Protein AF-A0A1X0RGX4-F1 (afdb_monomer)

Secondary structure (DSSP, 8-state):
------TTTTTS-TTT-SS-EEE--EEE-S-GGGTTT--EEE-TTEEEE--GGGS-TTS-TT-PPEEEHHHHHHHHHHHHHHHHHHHS---GGGPPP--------PPPP----------------

Structure (mmCIF, N/CA/C/O backbone):
data_AF-A0A1X0RGX4-F1
#
_entry.id   AF-A0A1X0RGX4-F1
#
loop_
_atom_site.group_PDB
_atom_site.id
_atom_site.type_symbol
_atom_site.label_atom_id
_atom_site.label_alt_id
_atom_site.label_comp_id
_atom_site.label_asym_id
_atom_site.label_entity_id
_atom_site.label_seq_id
_atom_site.pdbx_PDB_ins_code
_atom_site.Cartn_x
_atom_site.Cartn_y
_atom_site.Cartn_z
_atom_site.occupancy
_atom_site.B_iso_or_equiv
_atom_site.auth_seq_id
_atom_site.auth_comp_id
_atom_site.auth_asym_id
_atom_site.auth_atom_id
_atom_site.pdbx_PDB_model_num
ATOM 1 N N . VAL A 1 1 ? -23.656 -3.857 6.627 1.00 84.44 1 VAL A N 1
ATOM 2 C CA . VAL A 1 1 ? -22.494 -3.616 5.730 1.00 84.44 1 VAL A CA 1
ATOM 3 C C . VAL A 1 1 ? -21.942 -2.226 6.034 1.00 84.44 1 VAL A C 1
ATOM 5 O O . VAL A 1 1 ? -22.754 -1.331 6.216 1.00 84.44 1 VAL A O 1
ATOM 8 N N . TYR A 1 2 ? -20.619 -2.044 6.162 1.00 86.38 2 TYR A N 1
ATOM 9 C CA . TYR A 1 2 ? -20.002 -0.722 6.390 1.00 86.38 2 TYR A CA 1
ATOM 10 C C . TYR A 1 2 ? -19.434 -0.177 5.079 1.00 86.38 2 TYR A C 1
ATOM 12 O O . TYR A 1 2 ? -18.709 -0.893 4.391 1.00 86.38 2 TYR A O 1
ATOM 20 N N . LEU A 1 3 ? -19.714 1.088 4.767 1.00 89.12 3 LEU A N 1
ATOM 21 C CA . LEU A 1 3 ? -19.033 1.816 3.697 1.00 89.12 3 LEU A CA 1
ATOM 22 C C . LEU A 1 3 ? -17.774 2.466 4.278 1.00 89.12 3 LEU A C 1
ATOM 24 O O . LEU A 1 3 ? -17.863 3.249 5.222 1.00 89.12 3 LEU A O 1
ATOM 28 N N . ILE A 1 4 ? -16.604 2.116 3.743 1.00 88.88 4 ILE A N 1
ATOM 29 C CA . ILE A 1 4 ? -15.315 2.638 4.209 1.00 88.88 4 ILE A CA 1
ATOM 30 C C . ILE A 1 4 ? -14.607 3.348 3.062 1.00 88.88 4 ILE A C 1
ATOM 32 O O . ILE A 1 4 ? -14.432 2.780 1.988 1.00 88.88 4 ILE A O 1
ATOM 36 N N . ASP A 1 5 ? -14.156 4.573 3.318 1.00 86.12 5 ASP A N 1
ATOM 37 C CA . ASP A 1 5 ? -13.293 5.321 2.404 1.00 86.12 5 ASP A CA 1
ATOM 38 C C . ASP A 1 5 ? -11.891 4.687 2.340 1.00 86.12 5 ASP A C 1
ATOM 40 O O . ASP A 1 5 ? -11.276 4.389 3.364 1.00 86.12 5 ASP A O 1
ATOM 44 N N . GLU A 1 6 ? -11.358 4.514 1.130 1.00 88.12 6 GLU A N 1
ATOM 45 C CA . GLU A 1 6 ? -10.003 3.996 0.882 1.00 88.12 6 GLU A CA 1
ATOM 46 C C . GLU A 1 6 ? -8.890 4.977 1.301 1.00 88.12 6 GLU A C 1
ATOM 48 O O . GLU A 1 6 ? -7.700 4.676 1.188 1.00 88.12 6 GLU A O 1
ATOM 53 N N . TYR A 1 7 ? -9.229 6.172 1.784 1.00 93.94 7 TYR A N 1
ATOM 54 C CA . TYR A 1 7 ? -8.260 7.224 2.059 1.00 93.94 7 TYR A CA 1
ATOM 55 C C . TYR A 1 7 ? -7.016 6.746 2.833 1.00 93.94 7 TYR A C 1
ATOM 57 O O . TYR A 1 7 ? -7.067 6.346 3.995 1.00 93.94 7 TYR A O 1
ATOM 65 N N . LYS A 1 8 ? -5.863 6.812 2.149 1.00 93.69 8 LYS A N 1
ATOM 66 C CA . LYS A 1 8 ? -4.531 6.386 2.622 1.00 93.69 8 LYS A CA 1
ATOM 67 C C . LYS A 1 8 ? -4.396 4.904 3.010 1.00 93.69 8 LYS A C 1
ATOM 69 O O . LYS A 1 8 ? -3.309 4.511 3.437 1.00 93.69 8 LYS A O 1
ATOM 74 N N . ALA A 1 9 ? -5.400 4.056 2.791 1.00 94.88 9 ALA A N 1
ATOM 75 C CA . ALA A 1 9 ? -5.358 2.640 3.163 1.00 94.88 9 ALA A CA 1
ATOM 76 C C . ALA A 1 9 ? -4.195 1.882 2.498 1.00 94.88 9 ALA A C 1
ATOM 78 O O . ALA A 1 9 ? -3.551 1.060 3.137 1.00 94.88 9 ALA A O 1
ATOM 79 N N . SER A 1 10 ? -3.832 2.200 1.256 1.00 95.56 10 SER A N 1
ATOM 80 C CA . SER A 1 10 ? -2.675 1.596 0.571 1.00 95.56 10 SER A CA 1
ATOM 81 C C . SER A 1 10 ? -1.333 2.292 0.851 1.00 95.56 10 SER A C 1
ATOM 83 O O . SER A 1 10 ? -0.277 1.797 0.457 1.00 95.56 10 SER A O 1
ATOM 85 N N . ARG A 1 11 ? -1.352 3.450 1.520 1.00 95.88 11 ARG A N 1
ATOM 86 C CA . ARG A 1 11 ? -0.169 4.273 1.820 1.00 95.88 11 ARG A CA 1
ATOM 87 C C . ARG A 1 11 ? 0.319 4.119 3.260 1.00 95.88 11 ARG A C 1
ATOM 89 O O . ARG A 1 11 ? 1.504 4.315 3.535 1.00 95.88 11 ARG A O 1
ATOM 96 N N . CYS A 1 12 ? -0.576 3.776 4.181 1.00 96.25 12 CYS A N 1
ATOM 97 C CA . CYS A 1 12 ? -0.222 3.537 5.571 1.00 96.25 12 CYS A CA 1
ATOM 98 C C . CYS A 1 12 ? 0.397 2.149 5.759 1.00 96.25 12 CYS A C 1
ATOM 100 O O . CYS A 1 12 ? -0.169 1.141 5.347 1.00 96.25 12 CYS A O 1
ATOM 102 N N . CYS A 1 13 ? 1.544 2.080 6.428 1.00 95.69 13 CYS A N 1
ATOM 103 C CA . CYS A 1 13 ? 2.163 0.809 6.784 1.00 95.69 13 CYS A CA 1
ATOM 104 C C . CYS A 1 13 ? 1.385 0.149 7.937 1.00 95.69 13 CYS A C 1
ATOM 106 O O . CYS A 1 13 ? 1.248 0.782 8.988 1.00 95.69 13 CYS A O 1
ATOM 108 N N . PRO A 1 14 ? 0.939 -1.115 7.805 1.00 94.62 14 PRO A N 1
ATOM 109 C CA . PRO A 1 14 ? 0.244 -1.817 8.885 1.00 94.62 14 PRO A CA 1
ATOM 110 C C . PRO A 1 14 ? 1.079 -1.971 10.168 1.00 94.62 14 PRO A C 1
ATOM 112 O O . PRO A 1 14 ? 0.521 -1.976 11.261 1.00 94.62 14 PRO A O 1
ATOM 115 N N . THR A 1 15 ? 2.412 -2.048 10.051 1.00 93.12 15 THR A N 1
ATOM 116 C CA . THR A 1 15 ? 3.330 -2.201 11.194 1.00 93.12 15 THR A CA 1
ATOM 117 C C . THR A 1 15 ? 3.509 -0.895 11.968 1.00 93.12 15 THR A C 1
ATOM 119 O O . THR A 1 15 ? 3.095 -0.807 13.118 1.00 93.12 15 THR A O 1
ATOM 122 N N . CYS A 1 16 ? 4.092 0.145 11.356 1.00 93.50 16 CYS A N 1
ATOM 123 C CA . CYS A 1 16 ? 4.364 1.408 12.061 1.00 93.50 16 CYS A CA 1
ATOM 124 C C . CYS A 1 16 ? 3.192 2.393 12.060 1.00 93.50 16 CYS A C 1
ATOM 126 O O . CYS A 1 16 ? 3.327 3.477 12.614 1.00 93.50 16 CYS A O 1
ATOM 128 N N . ARG A 1 17 ? 2.073 2.066 11.398 1.00 93.25 17 ARG A N 1
ATOM 129 C CA . ARG A 1 17 ? 0.835 2.868 11.371 1.00 93.25 17 ARG A CA 1
ATOM 130 C C . ARG A 1 17 ? 1.002 4.300 10.838 1.00 93.25 17 ARG A C 1
ATOM 132 O O . ARG A 1 17 ? 0.162 5.155 11.097 1.00 93.25 17 ARG A O 1
ATOM 139 N N . ASN A 1 18 ? 2.047 4.539 10.048 1.00 93.94 18 ASN A N 1
ATOM 140 C CA . ASN A 1 18 ? 2.377 5.829 9.436 1.00 93.94 18 ASN A CA 1
ATOM 141 C C . ASN A 1 18 ? 2.184 5.776 7.915 1.00 93.94 18 ASN A C 1
ATOM 143 O O . ASN A 1 18 ? 2.252 4.697 7.329 1.00 93.94 18 ASN A O 1
ATOM 147 N N . ASP A 1 19 ? 1.980 6.927 7.264 1.00 95.50 19 ASP A N 1
ATOM 148 C CA . ASP A 1 19 ? 1.942 7.078 5.793 1.00 95.50 19 ASP A CA 1
ATOM 149 C C . ASP A 1 19 ? 3.358 6.971 5.191 1.00 95.50 19 ASP A C 1
ATOM 151 O O . ASP A 1 19 ? 3.949 7.946 4.719 1.00 95.50 19 ASP A O 1
ATOM 155 N N . SER A 1 20 ? 3.927 5.770 5.277 1.00 95.81 20 SER A N 1
ATOM 156 C CA . SER A 1 20 ? 5.324 5.466 4.955 1.00 95.81 20 SER A CA 1
ATOM 157 C C . SER A 1 20 ? 5.496 4.477 3.801 1.00 95.81 20 SER A C 1
ATOM 159 O O . SER A 1 20 ? 6.631 4.188 3.422 1.00 95.81 20 SER A O 1
ATOM 161 N N . LEU A 1 21 ? 4.414 3.940 3.224 1.00 96.50 21 LEU A N 1
ATOM 162 C CA . LEU A 1 21 ? 4.519 3.048 2.069 1.00 96.50 21 LEU A CA 1
ATOM 163 C C . LEU A 1 21 ? 4.713 3.851 0.781 1.00 96.50 21 LEU A C 1
ATOM 165 O O . LEU A 1 21 ? 3.992 4.818 0.508 1.00 96.50 21 LEU A O 1
ATOM 169 N N . ARG A 1 22 ? 5.697 3.445 -0.025 1.00 95.75 22 ARG A N 1
ATOM 170 C CA . ARG A 1 22 ? 6.060 4.091 -1.293 1.00 95.75 22 ARG A CA 1
ATOM 171 C C . ARG A 1 22 ? 6.331 3.050 -2.377 1.00 95.75 22 ARG A C 1
ATOM 173 O O . ARG A 1 22 ? 6.870 1.978 -2.100 1.00 95.75 22 ARG A O 1
ATOM 180 N N . THR A 1 23 ? 5.982 3.377 -3.618 1.00 96.25 23 THR A N 1
ATOM 181 C CA . THR A 1 23 ? 6.442 2.628 -4.795 1.00 96.25 23 THR A CA 1
ATOM 182 C C . THR A 1 23 ? 7.945 2.817 -4.959 1.00 96.25 23 THR A C 1
ATOM 184 O O . THR A 1 23 ? 8.472 3.888 -4.666 1.00 96.25 23 THR A O 1
ATOM 187 N N . PHE A 1 24 ? 8.641 1.785 -5.420 1.00 94.00 24 PHE A N 1
ATOM 188 C CA . PHE A 1 24 ? 10.099 1.847 -5.583 1.00 94.00 24 PHE A CA 1
ATOM 189 C C . PHE A 1 24 ? 10.613 1.007 -6.746 1.00 94.00 24 PHE A C 1
ATOM 191 O O . PHE A 1 24 ? 11.587 1.381 -7.387 1.00 94.00 24 PHE A O 1
ATOM 198 N N . ARG A 1 25 ? 9.968 -0.130 -7.021 1.00 93.69 25 ARG A N 1
ATOM 199 C CA . ARG A 1 25 ? 10.417 -1.063 -8.046 1.00 93.69 25 ARG A CA 1
ATOM 200 C C . ARG A 1 25 ? 9.933 -0.607 -9.418 1.00 93.69 25 ARG A C 1
ATOM 202 O O . ARG A 1 25 ? 8.738 -0.382 -9.609 1.00 93.69 25 ARG A O 1
ATOM 209 N N . ARG A 1 26 ? 10.853 -0.526 -10.377 1.00 96.44 26 ARG A N 1
ATOM 210 C CA . ARG A 1 26 ? 10.538 -0.461 -11.808 1.00 96.44 26 ARG A CA 1
ATOM 211 C C . ARG A 1 26 ? 10.795 -1.829 -12.426 1.00 96.44 26 ARG A C 1
ATOM 213 O O . ARG A 1 26 ? 11.689 -2.548 -11.990 1.00 96.44 26 ARG A O 1
ATOM 220 N N . VAL A 1 27 ? 9.970 -2.201 -13.390 1.00 95.44 27 VAL A N 1
ATOM 221 C CA . VAL A 1 27 ? 10.063 -3.462 -14.134 1.00 95.44 27 VAL A CA 1
ATOM 222 C C . VAL A 1 27 ? 10.010 -3.157 -15.630 1.00 95.44 27 VAL A C 1
ATOM 224 O O . VAL A 1 27 ? 9.497 -2.091 -15.989 1.00 95.44 27 VAL A O 1
ATOM 227 N N . PRO A 1 28 ? 10.517 -4.041 -16.510 1.00 97.75 28 PRO A N 1
ATOM 228 C CA . PRO A 1 28 ? 10.290 -3.912 -17.945 1.00 97.75 28 PRO A CA 1
ATOM 229 C C . PRO A 1 28 ? 8.804 -3.710 -18.224 1.00 97.75 28 PRO A C 1
ATOM 231 O O . PRO A 1 28 ? 7.964 -4.339 -17.574 1.00 97.75 28 PRO A O 1
ATOM 234 N N . ASN A 1 29 ? 8.471 -2.808 -19.147 1.00 97.06 29 ASN A N 1
ATOM 235 C CA . ASN A 1 29 ? 7.077 -2.511 -19.438 1.00 97.06 29 ASN A CA 1
ATOM 236 C C . ASN A 1 29 ? 6.359 -3.813 -19.844 1.00 97.06 29 ASN A C 1
ATOM 238 O O . ASN A 1 29 ? 6.797 -4.478 -20.791 1.00 97.06 29 ASN A O 1
ATOM 242 N N . PRO A 1 30 ? 5.285 -4.215 -19.137 1.00 95.19 30 PRO A N 1
ATOM 243 C CA . PRO A 1 30 ? 4.570 -5.450 -19.437 1.00 95.19 30 PRO A CA 1
ATOM 244 C C . PRO A 1 30 ? 4.013 -5.491 -20.859 1.00 95.19 30 PRO A C 1
ATOM 246 O O . PRO A 1 30 ? 3.768 -6.575 -21.368 1.00 95.19 30 PRO A O 1
ATOM 249 N N . ARG A 1 31 ? 3.827 -4.327 -21.495 1.00 96.00 31 ARG A N 1
ATOM 250 C CA . ARG A 1 31 ? 3.301 -4.171 -22.852 1.00 96.00 31 ARG A CA 1
ATOM 251 C C . ARG A 1 31 ? 4.463 -4.132 -23.854 1.00 96.00 31 ARG A C 1
ATOM 253 O O . ARG A 1 31 ? 5.098 -3.081 -23.963 1.00 96.00 31 ARG A O 1
ATOM 260 N N . PRO A 1 32 ? 4.766 -5.227 -24.585 1.00 96.62 32 PRO A N 1
ATOM 261 C CA . PRO A 1 32 ? 5.965 -5.309 -25.424 1.00 96.62 32 PRO A CA 1
ATOM 262 C C . PRO A 1 32 ? 6.020 -4.216 -26.494 1.00 96.62 32 PRO A C 1
ATOM 264 O O . PRO A 1 32 ? 7.036 -3.546 -26.626 1.00 96.62 32 PRO A O 1
ATOM 267 N N . TYR A 1 33 ? 4.888 -3.951 -27.149 1.00 96.88 33 TYR A N 1
ATOM 268 C CA . TYR A 1 33 ? 4.732 -2.907 -28.169 1.00 96.88 33 TYR A CA 1
ATOM 269 C C . TYR A 1 33 ? 4.942 -1.474 -27.649 1.00 96.88 33 TYR A C 1
ATOM 271 O O . TYR A 1 33 ? 5.100 -0.548 -28.431 1.00 96.88 33 TYR A O 1
ATOM 279 N N . GLN A 1 34 ? 4.933 -1.263 -26.328 1.00 96.44 34 GLN A N 1
ATOM 280 C CA . GLN A 1 34 ? 5.213 0.041 -25.725 1.00 96.44 34 GLN A CA 1
ATOM 281 C C . GLN A 1 34 ? 6.654 0.168 -25.232 1.00 96.44 34 GLN A C 1
ATOM 283 O O . GLN A 1 34 ? 7.024 1.248 -24.783 1.00 96.44 34 GLN A O 1
ATOM 288 N N . ARG A 1 35 ? 7.462 -0.902 -25.260 1.00 97.00 35 ARG A N 1
ATOM 289 C CA . ARG A 1 35 ? 8.812 -0.899 -24.672 1.00 97.00 35 ARG A CA 1
ATOM 290 C C . ARG A 1 35 ? 9.775 0.036 -25.386 1.00 97.00 35 ARG A C 1
ATOM 292 O O . ARG A 1 35 ? 10.626 0.605 -24.718 1.00 97.00 35 ARG A O 1
ATOM 299 N N . GLU A 1 36 ? 9.616 0.217 -26.692 1.00 96.56 36 GLU A N 1
ATOM 300 C CA . GLU A 1 36 ? 10.453 1.133 -27.470 1.00 96.56 36 GLU A CA 1
ATOM 301 C C . GLU A 1 36 ? 10.348 2.570 -26.936 1.00 96.56 36 GLU A C 1
ATOM 303 O O . GLU A 1 36 ? 11.352 3.202 -26.623 1.00 96.56 36 GLU A O 1
ATOM 308 N N . ARG A 1 37 ? 9.119 3.056 -26.724 1.00 97.69 37 ARG A N 1
ATOM 309 C CA . ARG A 1 37 ? 8.863 4.413 -26.216 1.00 97.69 37 ARG A CA 1
ATOM 310 C C . ARG A 1 37 ? 8.894 4.513 -24.687 1.00 97.69 37 ARG A C 1
ATOM 312 O O . ARG A 1 37 ? 9.257 5.546 -24.132 1.00 97.69 37 ARG A O 1
ATOM 319 N N . TYR A 1 38 ? 8.487 3.452 -23.997 1.00 96.81 38 TYR A N 1
ATOM 320 C CA . TYR A 1 38 ? 8.364 3.373 -22.543 1.00 96.81 38 TYR A CA 1
ATOM 321 C C . TYR A 1 38 ? 8.948 2.043 -22.047 1.00 96.81 38 TYR A C 1
ATOM 323 O O . TYR A 1 38 ? 8.196 1.097 -21.796 1.00 96.81 38 TYR A O 1
ATOM 331 N N . PRO A 1 39 ? 10.277 1.945 -21.870 1.00 97.00 39 PRO A N 1
ATOM 332 C CA . PRO A 1 39 ? 10.949 0.669 -21.612 1.00 97.00 39 PRO A CA 1
ATOM 333 C C . PRO A 1 39 ? 10.627 0.070 -20.244 1.00 97.00 39 PRO A C 1
ATOM 335 O O . PRO A 1 39 ? 10.630 -1.151 -20.079 1.00 97.00 39 PRO A O 1
ATOM 338 N N . THR A 1 40 ? 10.313 0.903 -19.247 1.00 97.69 40 THR A N 1
ATOM 339 C CA . THR A 1 40 ? 10.046 0.450 -17.876 1.00 97.69 40 THR A CA 1
ATOM 340 C C . THR A 1 40 ? 8.806 1.099 -17.273 1.00 97.69 40 THR A C 1
ATOM 342 O O . THR A 1 40 ? 8.557 2.293 -17.439 1.00 97.69 40 THR A O 1
ATOM 345 N N . ALA A 1 41 ? 8.062 0.311 -16.496 1.00 96.25 41 ALA A N 1
ATOM 346 C CA . ALA A 1 41 ? 6.876 0.727 -15.758 1.00 96.25 41 ALA A CA 1
ATOM 347 C C . ALA A 1 41 ? 7.105 0.621 -14.243 1.00 96.25 41 ALA A C 1
ATOM 349 O O . ALA A 1 41 ? 7.889 -0.204 -13.766 1.00 96.25 41 ALA A O 1
ATOM 350 N N . VAL A 1 42 ? 6.416 1.459 -13.467 1.00 96.38 42 VAL A N 1
ATOM 351 C CA . VAL A 1 42 ? 6.433 1.373 -12.001 1.00 96.38 42 VAL A CA 1
ATOM 352 C C . VAL A 1 42 ? 5.587 0.178 -11.559 1.00 96.38 42 VAL A C 1
ATOM 354 O O . VAL A 1 42 ? 4.424 0.046 -11.933 1.00 96.38 42 VAL A O 1
ATOM 357 N N . CYS A 1 43 ? 6.150 -0.692 -10.723 1.00 95.25 43 CYS A N 1
ATOM 358 C CA . CYS A 1 43 ? 5.405 -1.775 -10.096 1.00 95.25 43 CYS A CA 1
ATOM 359 C C . CYS A 1 43 ? 4.570 -1.210 -8.938 1.00 95.25 43 CYS A C 1
ATOM 361 O O . CYS A 1 43 ? 5.075 -0.959 -7.844 1.00 95.25 43 CYS A O 1
ATOM 363 N N . HIS A 1 44 ? 3.278 -0.994 -9.179 1.00 95.19 44 HIS A N 1
ATOM 364 C CA . HIS A 1 44 ? 2.367 -0.420 -8.185 1.00 95.19 44 HIS A CA 1
ATOM 365 C C . HIS A 1 44 ? 1.926 -1.407 -7.094 1.00 95.19 44 HIS A C 1
ATOM 367 O O . HIS A 1 44 ? 1.535 -0.978 -6.009 1.00 95.19 44 HIS A O 1
ATOM 373 N N . GLY A 1 45 ? 1.993 -2.714 -7.366 1.00 96.00 45 GLY A N 1
ATOM 374 C CA . GLY A 1 45 ? 1.561 -3.763 -6.437 1.00 96.00 45 GLY A CA 1
ATOM 375 C C . GLY A 1 45 ? 2.526 -4.022 -5.278 1.00 96.00 45 GLY A C 1
ATOM 376 O O . GLY A 1 45 ? 2.119 -4.627 -4.290 1.00 96.00 45 GLY A O 1
ATOM 377 N N . LEU A 1 46 ? 3.776 -3.555 -5.368 1.00 95.69 46 LEU A N 1
ATOM 378 C CA . LEU A 1 46 ? 4.812 -3.777 -4.362 1.00 95.69 46 LEU A CA 1
ATOM 379 C C . LEU A 1 46 ? 5.306 -2.446 -3.788 1.00 95.69 46 LEU A C 1
ATOM 381 O O . LEU A 1 46 ? 5.791 -1.574 -4.511 1.00 95.69 46 LEU A O 1
ATOM 385 N N . LEU A 1 47 ? 5.206 -2.303 -2.470 1.00 96.12 47 LEU A N 1
ATOM 386 C CA . LEU A 1 47 ? 5.545 -1.084 -1.743 1.00 96.12 47 LEU A CA 1
ATOM 387 C C . LEU A 1 47 ? 6.665 -1.351 -0.742 1.00 96.12 47 LEU A C 1
ATOM 389 O O . LEU A 1 47 ? 6.705 -2.412 -0.124 1.00 96.12 47 LEU A O 1
ATOM 393 N N . LYS A 1 48 ? 7.544 -0.368 -0.544 1.00 94.88 48 LYS A N 1
ATOM 394 C CA . LYS A 1 48 ? 8.520 -0.360 0.552 1.00 94.88 48 LYS A CA 1
ATOM 395 C C . LYS A 1 48 ? 8.055 0.574 1.659 1.00 94.88 48 LYS A C 1
ATOM 397 O O . LYS A 1 48 ? 7.520 1.645 1.374 1.00 94.88 48 LYS A O 1
ATOM 402 N N . CYS A 1 49 ? 8.281 0.190 2.909 1.00 94.62 49 CYS A N 1
ATOM 403 C CA . CYS A 1 49 ? 8.124 1.081 4.052 1.00 94.62 49 CYS A CA 1
ATOM 404 C C . CYS A 1 49 ? 9.396 1.919 4.237 1.00 94.62 49 CYS A C 1
ATOM 406 O O . CYS A 1 49 ? 10.481 1.361 4.393 1.00 94.62 49 CYS A O 1
ATOM 408 N N . SER A 1 50 ? 9.269 3.248 4.244 1.00 92.19 50 SER A N 1
ATOM 409 C CA . S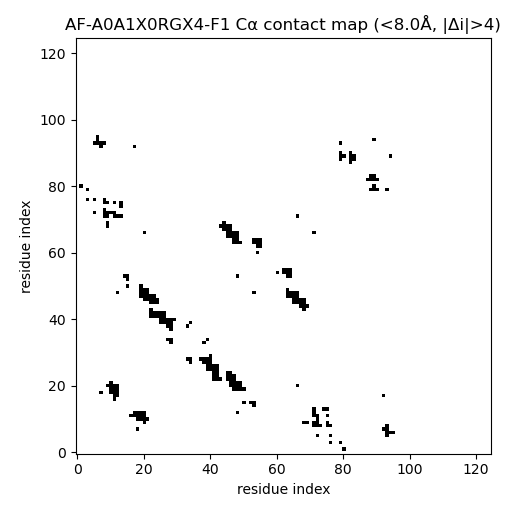ER A 1 50 ? 10.389 4.168 4.492 1.00 92.19 50 SER A CA 1
ATOM 410 C C . SER A 1 50 ? 10.747 4.325 5.973 1.00 92.19 50 SER A C 1
ATOM 412 O O . SER A 1 50 ? 11.782 4.903 6.289 1.00 92.19 50 SER A O 1
ATOM 414 N N . ASN A 1 51 ? 9.904 3.835 6.886 1.00 91.38 51 ASN A N 1
ATOM 415 C CA . ASN A 1 51 ? 10.127 3.977 8.320 1.00 91.38 51 ASN A CA 1
ATOM 416 C C . ASN A 1 51 ? 11.215 2.996 8.798 1.00 91.38 51 ASN A C 1
ATOM 418 O O . ASN A 1 51 ? 11.082 1.784 8.611 1.00 91.38 51 ASN A O 1
ATOM 422 N N . LEU A 1 52 ? 12.262 3.526 9.438 1.00 87.12 52 LEU A N 1
ATOM 423 C CA . LEU A 1 52 ? 13.402 2.759 9.946 1.00 87.12 52 LEU A CA 1
ATOM 424 C C . LEU A 1 52 ? 12.993 1.702 10.980 1.00 87.12 52 LEU A C 1
ATOM 426 O O . LEU A 1 52 ? 13.500 0.587 10.921 1.00 87.12 52 LEU A O 1
ATOM 430 N N . TYR A 1 53 ? 12.000 1.984 11.829 1.00 85.56 53 TYR A N 1
ATOM 431 C CA . TYR A 1 53 ? 11.478 1.026 12.811 1.00 85.56 53 TYR A CA 1
ATOM 432 C C . TYR A 1 53 ? 10.791 -0.191 12.173 1.00 85.56 53 TYR A C 1
ATOM 434 O O . TYR A 1 53 ? 10.535 -1.184 12.843 1.00 85.56 53 TYR A O 1
ATOM 442 N N . CYS A 1 54 ? 10.451 -0.134 10.880 1.00 88.56 54 CYS A N 1
ATOM 443 C CA . CYS A 1 54 ? 9.901 -1.287 10.162 1.00 88.56 54 CYS A CA 1
ATOM 444 C C . CYS A 1 54 ? 10.969 -2.192 9.550 1.00 88.56 54 CYS A C 1
ATOM 446 O O . CYS A 1 54 ? 10.598 -3.253 9.033 1.00 88.56 54 CYS A O 1
ATOM 448 N N . ARG A 1 55 ? 12.245 -1.783 9.542 1.00 85.50 55 ARG A N 1
ATOM 449 C CA . ARG A 1 55 ? 13.320 -2.598 8.973 1.00 85.50 55 ARG A CA 1
ATOM 450 C C . ARG A 1 55 ? 13.377 -3.942 9.708 1.00 85.50 55 ARG A C 1
ATOM 452 O O . ARG A 1 55 ? 13.294 -3.961 10.934 1.00 85.50 55 ARG A O 1
ATOM 459 N N . PRO A 1 56 ? 13.433 -5.079 8.996 1.00 79.56 56 PRO A N 1
ATOM 460 C CA . PRO A 1 56 ? 13.550 -6.366 9.664 1.00 79.56 56 PRO A CA 1
ATOM 461 C C . PRO A 1 56 ? 14.904 -6.453 10.382 1.00 79.56 56 PRO A C 1
ATOM 463 O O . PRO A 1 56 ? 15.930 -6.179 9.772 1.00 79.56 56 PRO A O 1
ATOM 466 N N . ALA A 1 57 ? 14.899 -6.856 11.655 1.00 68.94 57 ALA A N 1
ATOM 467 C CA . ALA A 1 57 ? 16.094 -6.873 12.505 1.00 68.94 57 ALA A CA 1
ATOM 468 C C . ALA A 1 57 ? 17.231 -7.767 11.972 1.00 68.94 57 ALA A C 1
ATOM 470 O O . ALA A 1 57 ? 18.396 -7.454 12.168 1.00 68.94 57 ALA A O 1
ATOM 471 N N . MET A 1 58 ? 16.893 -8.851 11.262 1.00 65.81 58 MET A N 1
ATOM 472 C CA . MET A 1 58 ? 17.865 -9.79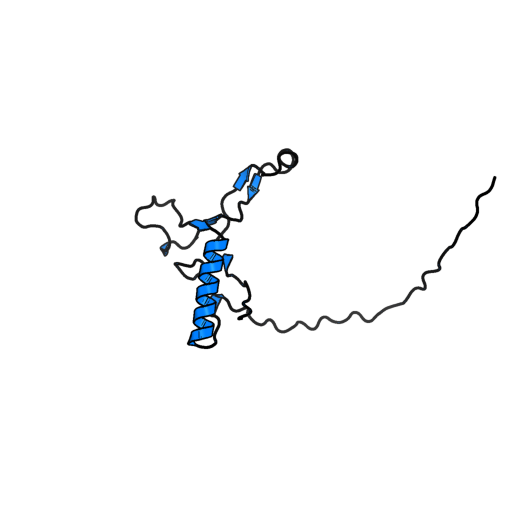1 10.676 1.00 65.81 58 MET A CA 1
ATOM 473 C C . MET A 1 58 ? 18.155 -9.537 9.192 1.00 65.81 58 MET A C 1
ATOM 475 O O . MET A 1 58 ? 18.706 -10.390 8.500 1.00 65.81 58 MET A O 1
ATOM 479 N N . ALA A 1 59 ? 17.717 -8.404 8.653 1.00 61.88 59 ALA A N 1
ATOM 480 C CA . ALA A 1 59 ? 17.913 -8.086 7.252 1.00 61.88 59 ALA A CA 1
ATOM 481 C C . ALA A 1 59 ? 19.076 -7.096 7.114 1.00 61.88 59 ALA A C 1
ATOM 483 O O . ALA A 1 59 ? 19.245 -6.221 7.961 1.00 61.88 59 ALA A O 1
ATOM 484 N N . ALA A 1 60 ? 19.876 -7.242 6.053 1.00 62.31 60 ALA A N 1
ATOM 485 C CA . ALA A 1 60 ? 20.945 -6.296 5.743 1.00 62.31 60 ALA A CA 1
ATOM 486 C C . ALA A 1 60 ? 20.416 -4.837 5.775 1.00 62.31 60 ALA A C 1
ATOM 488 O O . ALA A 1 60 ? 19.227 -4.621 5.520 1.00 62.31 60 ALA A O 1
ATOM 489 N N . PRO A 1 61 ? 21.242 -3.827 6.113 1.00 59.78 61 PRO A N 1
ATOM 490 C CA . PRO A 1 61 ? 20.785 -2.449 6.355 1.00 59.78 61 PRO A CA 1
ATOM 491 C C . PRO A 1 61 ? 20.013 -1.799 5.191 1.00 59.78 61 PRO A C 1
ATOM 493 O O . PRO A 1 61 ? 19.278 -0.828 5.394 1.00 59.78 61 PRO A O 1
ATOM 496 N N . ASP A 1 62 ? 20.169 -2.336 3.982 1.00 64.94 62 ASP A N 1
ATOM 497 C CA . ASP A 1 62 ? 19.502 -1.955 2.736 1.00 64.94 62 ASP A CA 1
ATOM 498 C C . ASP A 1 62 ? 18.112 -2.599 2.550 1.00 64.94 62 ASP A C 1
ATOM 500 O O . ASP A 1 62 ? 17.341 -2.211 1.665 1.00 64.94 62 ASP A O 1
ATOM 504 N N . ARG A 1 63 ? 17.742 -3.567 3.394 1.00 76.38 63 ARG A N 1
ATOM 505 C CA . ARG A 1 63 ? 16.489 -4.313 3.283 1.00 76.38 63 ARG A CA 1
ATOM 506 C C . ARG A 1 63 ? 15.352 -3.587 3.993 1.00 76.38 63 ARG A C 1
ATOM 508 O O . ARG A 1 63 ? 15.149 -3.650 5.205 1.00 76.38 63 ARG A O 1
ATOM 515 N N . TYR A 1 64 ? 14.542 -2.911 3.192 1.00 83.75 64 TYR A N 1
ATOM 516 C CA . TYR A 1 64 ? 13.272 -2.336 3.626 1.00 83.75 64 TYR A CA 1
ATOM 517 C C . TYR A 1 64 ? 12.215 -3.422 3.848 1.00 83.75 64 TYR A C 1
ATOM 519 O O . TYR A 1 64 ? 12.201 -4.451 3.171 1.00 83.75 64 TYR A O 1
ATOM 527 N N . ARG A 1 65 ? 11.245 -3.156 4.730 1.00 90.69 65 ARG A N 1
ATOM 528 C CA . ARG A 1 65 ? 10.037 -3.984 4.796 1.00 90.69 65 ARG A CA 1
ATOM 529 C C . ARG A 1 65 ? 9.170 -3.749 3.571 1.00 90.69 65 ARG A C 1
ATOM 531 O O . ARG A 1 65 ? 8.790 -2.611 3.284 1.00 90.69 65 ARG A O 1
ATOM 538 N N . LEU A 1 66 ? 8.848 -4.839 2.887 1.00 93.31 66 LEU A N 1
ATOM 539 C CA . LEU A 1 66 ? 8.013 -4.836 1.699 1.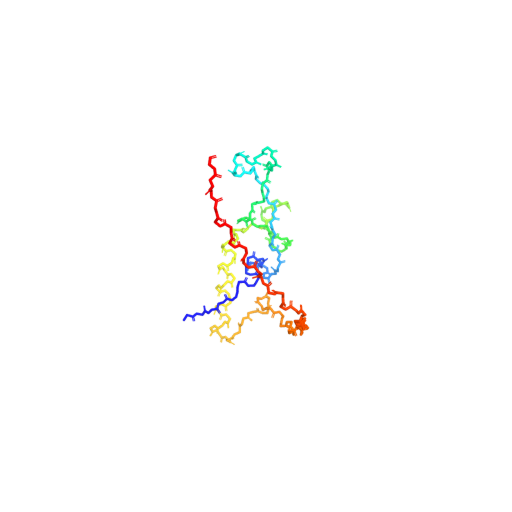00 93.31 66 LEU A CA 1
ATOM 540 C C . LEU A 1 66 ? 6.574 -5.209 2.042 1.00 93.31 66 LEU A C 1
ATOM 542 O O . LEU A 1 66 ? 6.320 -6.012 2.938 1.00 93.31 66 LEU A O 1
ATOM 546 N N . TRP A 1 67 ? 5.645 -4.631 1.293 1.00 95.50 67 TRP A N 1
ATOM 547 C CA . TRP A 1 67 ? 4.222 -4.912 1.380 1.00 95.50 67 TRP A CA 1
ATOM 548 C C . TRP A 1 67 ? 3.639 -5.080 -0.015 1.00 95.50 67 TRP A C 1
ATOM 550 O O . TRP A 1 67 ? 3.874 -4.253 -0.898 1.00 95.50 67 TRP A O 1
ATOM 560 N N . ASN A 1 68 ? 2.818 -6.113 -0.198 1.00 96.50 68 ASN A N 1
ATOM 561 C CA . ASN A 1 68 ? 1.847 -6.097 -1.281 1.00 96.50 68 ASN A CA 1
ATOM 562 C C . ASN A 1 68 ? 0.823 -4.983 -0.993 1.00 96.50 68 ASN A C 1
ATOM 564 O O . ASN A 1 68 ? 0.309 -4.883 0.124 1.00 96.50 68 ASN A O 1
ATOM 568 N N . ARG A 1 69 ? 0.543 -4.138 -1.989 1.00 97.19 69 ARG A N 1
ATOM 569 C CA . ARG A 1 69 ? -0.349 -2.977 -1.862 1.00 97.19 69 ARG A CA 1
ATOM 570 C C . ARG A 1 69 ? -1.741 -3.367 -1.360 1.00 97.19 69 ARG A C 1
ATOM 572 O O . ARG A 1 69 ? -2.263 -2.703 -0.468 1.00 97.19 69 ARG A O 1
ATOM 579 N N . ASN A 1 70 ? -2.308 -4.442 -1.902 1.00 96.56 70 ASN A N 1
ATOM 580 C CA . ASN A 1 70 ? -3.655 -4.892 -1.561 1.00 96.56 70 ASN A CA 1
ATOM 581 C C . ASN A 1 70 ? -3.679 -5.485 -0.154 1.00 96.56 70 ASN A C 1
ATOM 583 O O . ASN A 1 70 ? -4.557 -5.150 0.630 1.00 96.56 70 ASN A O 1
ATOM 587 N N . VAL A 1 71 ? -2.668 -6.278 0.214 1.00 97.06 71 VAL A N 1
ATOM 588 C CA . VAL A 1 71 ? -2.547 -6.813 1.581 1.00 97.06 71 VAL A CA 1
ATOM 589 C C . VAL A 1 71 ? -2.457 -5.682 2.608 1.00 97.06 71 VAL A C 1
ATOM 591 O O . VAL A 1 71 ? -3.155 -5.716 3.620 1.00 97.06 71 VAL A O 1
ATOM 594 N N . ALA A 1 72 ? -1.653 -4.648 2.342 1.00 96.94 72 ALA A N 1
ATOM 595 C CA . ALA A 1 72 ? -1.575 -3.483 3.221 1.00 96.94 72 ALA A CA 1
ATOM 596 C C . ALA A 1 72 ? -2.929 -2.760 3.345 1.00 96.94 72 ALA A C 1
ATOM 598 O O . ALA A 1 72 ? -3.347 -2.443 4.459 1.00 96.94 72 ALA A O 1
ATOM 599 N N . ALA A 1 73 ? -3.633 -2.553 2.226 1.00 96.69 73 ALA A N 1
ATOM 600 C CA . ALA A 1 73 ? -4.960 -1.942 2.223 1.00 96.69 73 ALA A CA 1
ATOM 601 C C . ALA A 1 73 ? -5.976 -2.774 3.022 1.00 96.69 73 ALA A C 1
ATOM 603 O O . ALA A 1 73 ? -6.634 -2.230 3.905 1.00 96.69 73 ALA A O 1
ATOM 604 N N . CYS A 1 74 ? -6.043 -4.090 2.802 1.00 96.50 74 CYS A N 1
ATOM 605 C CA . CYS A 1 74 ? -6.930 -4.999 3.532 1.00 96.50 74 CYS A CA 1
ATOM 606 C C . CYS A 1 74 ? -6.685 -4.957 5.045 1.00 96.50 74 CYS A C 1
ATOM 608 O O . CYS A 1 74 ? -7.630 -4.831 5.823 1.00 96.50 74 CYS A O 1
ATOM 610 N N . LEU A 1 75 ? -5.422 -4.998 5.482 1.00 96.75 75 LEU A N 1
ATOM 611 C CA . LEU A 1 75 ? -5.080 -4.892 6.905 1.00 96.75 75 LEU A CA 1
ATOM 612 C C . LEU A 1 75 ? -5.514 -3.546 7.502 1.00 96.75 75 LEU A C 1
ATOM 614 O O . LEU A 1 75 ? -6.016 -3.493 8.628 1.00 96.75 75 LEU A O 1
ATOM 618 N N . ASN A 1 76 ? -5.366 -2.460 6.745 1.00 97.06 76 ASN A N 1
ATOM 619 C CA . ASN A 1 76 ? -5.804 -1.139 7.177 1.00 97.06 76 ASN A CA 1
ATOM 620 C C . ASN A 1 76 ? -7.335 -1.016 7.218 1.00 97.06 76 ASN A C 1
ATOM 622 O O . ASN A 1 76 ? -7.857 -0.471 8.190 1.00 97.06 76 ASN A O 1
ATOM 626 N N . TYR A 1 77 ? -8.066 -1.594 6.260 1.00 95.81 77 TYR A N 1
ATOM 627 C CA . TYR A 1 77 ? -9.527 -1.680 6.316 1.00 95.81 77 TYR A CA 1
ATOM 628 C C . TYR A 1 77 ? -10.011 -2.451 7.536 1.00 95.81 77 TYR A C 1
ATOM 630 O O . TYR A 1 77 ? -10.902 -1.980 8.236 1.00 95.81 77 TYR A O 1
ATOM 638 N N . MET A 1 78 ? -9.385 -3.585 7.856 1.00 94.88 78 MET A N 1
ATOM 639 C CA . MET A 1 78 ? -9.707 -4.332 9.073 1.00 94.88 78 MET A CA 1
ATOM 640 C C . MET A 1 78 ? -9.482 -3.493 10.332 1.00 94.88 78 MET A C 1
ATOM 642 O O . MET A 1 78 ? -10.268 -3.563 11.276 1.00 94.88 78 MET A O 1
ATOM 646 N N . HIS A 1 79 ? -8.443 -2.658 10.350 1.00 93.94 79 HIS A N 1
ATOM 647 C CA . HIS A 1 79 ? -8.214 -1.740 11.458 1.00 93.94 79 HIS A CA 1
ATOM 648 C C . HIS A 1 79 ? -9.284 -0.636 11.545 1.00 93.94 79 HIS A C 1
ATOM 650 O O . HIS A 1 79 ? -9.727 -0.312 12.646 1.00 93.94 79 HIS A O 1
ATOM 656 N N . ILE A 1 80 ? -9.740 -0.097 10.410 1.00 94.94 80 ILE A N 1
ATOM 657 C CA . ILE A 1 80 ? -10.849 0.867 10.365 1.00 94.94 80 ILE A CA 1
ATOM 658 C C . ILE A 1 80 ? -12.154 0.213 10.837 1.00 94.94 80 ILE A C 1
ATOM 660 O O . ILE A 1 80 ? -12.822 0.763 11.707 1.00 94.94 80 ILE A O 1
ATOM 664 N N . LEU A 1 81 ? -12.480 -0.981 10.331 1.00 95.00 81 LEU A N 1
ATOM 665 C CA . LEU A 1 81 ? -13.656 -1.758 10.737 1.00 95.00 81 LEU A CA 1
ATOM 666 C C . LEU A 1 81 ? -13.680 -2.009 12.243 1.00 95.00 81 LEU A C 1
ATOM 668 O O . LEU A 1 81 ? -14.723 -1.859 12.873 1.00 95.00 81 LEU A O 1
ATOM 672 N N . ARG A 1 82 ? -12.535 -2.368 12.834 1.00 94.06 82 ARG A N 1
ATOM 673 C CA . ARG A 1 82 ? -12.419 -2.536 14.288 1.00 94.06 82 ARG A CA 1
ATOM 674 C C . ARG A 1 82 ? -12.705 -1.230 15.028 1.00 94.06 82 ARG A C 1
ATOM 676 O O . ARG A 1 82 ? -13.498 -1.244 15.957 1.00 94.06 82 ARG A O 1
ATOM 683 N N . GLY A 1 83 ? -12.136 -0.104 14.591 1.00 93.31 83 GLY A N 1
ATOM 684 C CA . GLY A 1 83 ? -12.415 1.206 15.196 1.00 93.31 83 GLY A CA 1
ATOM 685 C C . GLY A 1 83 ? -13.894 1.606 15.123 1.00 93.31 83 GLY A C 1
ATOM 686 O O . GLY A 1 83 ? -14.456 2.082 16.110 1.00 93.31 83 GLY A O 1
ATOM 687 N N . LEU A 1 84 ? -14.539 1.337 13.984 1.00 93.69 84 LEU A N 1
ATOM 688 C CA . LEU A 1 84 ? -15.971 1.567 13.791 1.00 93.69 84 LEU A CA 1
ATOM 689 C C . LEU A 1 84 ? -16.831 0.681 14.700 1.00 93.69 84 LEU A C 1
ATOM 691 O O . LEU A 1 84 ? -17.814 1.163 15.248 1.00 93.69 84 LEU A O 1
ATOM 695 N N . ARG A 1 85 ? -16.460 -0.590 14.889 1.00 94.75 85 ARG A N 1
ATOM 696 C CA . ARG A 1 85 ? -17.199 -1.521 15.758 1.00 94.75 85 ARG A CA 1
ATOM 697 C C . ARG A 1 85 ? -17.018 -1.226 17.242 1.00 94.75 85 ARG A C 1
ATOM 699 O O . ARG A 1 85 ? -17.975 -1.352 17.989 1.00 94.75 85 ARG A O 1
ATOM 706 N N . CYS A 1 86 ? -15.806 -0.872 17.663 1.00 93.88 86 CYS A N 1
ATOM 707 C CA . CYS A 1 86 ? -15.511 -0.648 19.075 1.00 93.88 86 CYS A CA 1
ATOM 708 C C . CYS A 1 86 ? -16.025 0.714 19.556 1.00 93.88 86 CYS A C 1
ATOM 710 O O . CYS A 1 86 ? -16.657 0.790 20.601 1.00 93.88 86 CYS A O 1
ATOM 712 N N . ASN A 1 87 ? -15.751 1.786 18.800 1.00 93.62 87 ASN A N 1
ATOM 713 C CA . ASN A 1 87 ? -15.935 3.160 19.283 1.00 93.62 87 ASN A CA 1
ATOM 714 C C . ASN A 1 87 ? -16.687 4.052 18.276 1.00 93.62 87 ASN A C 1
ATOM 716 O O . ASN A 1 87 ? -16.694 5.270 18.433 1.00 93.62 87 ASN A O 1
ATOM 720 N N . GLY A 1 88 ? -17.231 3.493 17.187 1.00 91.75 88 GLY A N 1
ATOM 721 C CA . GLY A 1 88 ? -17.910 4.270 16.139 1.00 91.75 88 GLY A CA 1
ATOM 722 C C . GLY A 1 88 ? -16.990 5.190 15.327 1.00 91.75 88 GLY A C 1
ATOM 723 O O . GLY A 1 88 ? -17.468 6.041 14.582 1.00 91.75 88 GLY A O 1
ATOM 724 N N . MET A 1 89 ? -15.665 5.046 15.450 1.00 91.50 89 MET A N 1
ATOM 725 C CA . MET A 1 89 ? -14.706 6.013 14.916 1.00 91.50 89 MET A CA 1
ATOM 726 C C . MET A 1 89 ? -13.710 5.400 13.934 1.00 91.50 89 MET A C 1
ATOM 728 O O . MET A 1 89 ? -13.025 4.419 14.224 1.00 91.50 89 MET A O 1
ATOM 732 N N . VAL A 1 90 ? -13.515 6.080 12.803 1.00 92.31 90 VAL A N 1
ATOM 733 C CA . VAL A 1 90 ? -12.379 5.827 11.907 1.00 92.31 90 VAL A CA 1
ATOM 734 C C . VAL A 1 90 ? -11.092 6.323 12.586 1.00 92.31 90 VAL A C 1
ATOM 736 O O . VAL A 1 90 ? -11.088 7.430 13.123 1.00 92.31 90 VAL A O 1
ATOM 739 N N . PRO A 1 91 ? -9.976 5.579 12.586 1.00 92.19 91 PRO A N 1
ATOM 740 C CA . PRO A 1 91 ? -8.709 6.072 13.129 1.00 92.19 91 PRO A CA 1
ATOM 741 C C . PRO A 1 91 ? -8.227 7.341 12.409 1.00 92.19 91 PRO A C 1
ATOM 743 O O . PRO A 1 91 ? -8.299 7.417 11.186 1.00 92.19 91 PRO A O 1
ATOM 746 N N . HIS A 1 92 ? -7.685 8.315 13.152 1.00 91.62 92 HIS A N 1
ATOM 747 C CA . HIS A 1 92 ? -7.341 9.656 12.643 1.00 91.62 92 HIS A CA 1
ATOM 748 C C . HIS A 1 92 ? -6.557 9.654 11.316 1.00 91.62 92 HIS A C 1
ATOM 750 O O . HIS A 1 92 ? -6.892 10.382 10.391 1.00 91.62 92 HIS A O 1
ATOM 756 N N . ARG A 1 93 ? -5.559 8.773 11.176 1.00 92.19 93 ARG A N 1
ATOM 757 C CA . ARG A 1 93 ? -4.731 8.652 9.960 1.00 92.19 93 ARG A CA 1
ATOM 758 C C . ARG A 1 93 ? -5.496 8.275 8.681 1.00 92.19 93 ARG A C 1
ATOM 760 O O . ARG A 1 93 ? -4.983 8.519 7.592 1.00 92.19 93 ARG A O 1
ATOM 767 N N . PHE A 1 94 ? -6.688 7.696 8.821 1.00 93.62 94 PHE A N 1
ATOM 768 C CA . PHE A 1 94 ? -7.584 7.312 7.727 1.00 93.62 94 PHE A CA 1
ATOM 769 C C . PHE A 1 94 ? -8.758 8.287 7.557 1.00 93.62 94 PHE A C 1
ATOM 771 O O . PHE A 1 94 ? -9.624 8.059 6.720 1.00 93.62 94 PHE A O 1
ATOM 778 N N . ARG A 1 95 ? -8.804 9.386 8.321 1.00 90.94 95 ARG A N 1
ATOM 779 C CA . ARG A 1 95 ? -9.800 10.447 8.134 1.00 90.94 95 ARG A CA 1
ATOM 780 C C . ARG A 1 95 ? -9.303 11.452 7.103 1.00 90.94 95 ARG A C 1
ATOM 782 O O . ARG A 1 95 ? -8.150 11.886 7.158 1.00 90.94 95 ARG A O 1
ATOM 789 N N . ARG A 1 96 ? -10.182 11.873 6.195 1.00 88.25 96 ARG A N 1
ATOM 790 C CA . ARG A 1 96 ? -9.952 13.091 5.414 1.00 88.25 96 ARG A CA 1
ATOM 791 C C . ARG A 1 96 ? -10.140 14.300 6.321 1.00 88.25 96 ARG A C 1
ATOM 793 O O . ARG A 1 96 ? -11.043 14.319 7.152 1.00 88.25 96 ARG A O 1
ATOM 800 N N . VAL A 1 97 ? -9.297 15.310 6.141 1.00 81.38 97 VAL A N 1
ATOM 801 C CA . VAL A 1 97 ? -9.582 16.638 6.687 1.00 81.38 97 VAL A CA 1
ATOM 802 C C . VAL A 1 97 ? -10.747 17.188 5.872 1.00 81.38 97 VAL A C 1
ATOM 804 O O . VAL A 1 97 ? -10.668 17.207 4.642 1.00 81.38 97 VAL A O 1
ATOM 807 N N . ALA A 1 98 ? -11.836 17.574 6.533 1.00 74.31 98 ALA A N 1
ATOM 808 C CA . ALA A 1 98 ? -12.933 18.254 5.864 1.00 74.31 98 ALA A CA 1
ATOM 809 C C . ALA A 1 98 ? -12.412 19.609 5.370 1.00 74.31 98 ALA A C 1
ATOM 811 O O . ALA A 1 98 ? -12.164 20.515 6.161 1.00 74.31 98 ALA A O 1
ATOM 812 N N . VAL A 1 99 ? -12.187 19.729 4.064 1.00 69.94 99 VAL A N 1
ATOM 813 C CA . VAL A 1 99 ? -11.927 21.026 3.444 1.00 69.94 99 VAL A CA 1
ATOM 814 C C . VAL A 1 99 ? -13.292 21.647 3.199 1.00 69.94 99 VAL A C 1
ATOM 816 O O . VAL A 1 99 ? -14.128 21.031 2.534 1.00 69.94 99 VAL A O 1
ATOM 819 N N . ALA A 1 100 ? -13.538 22.831 3.767 1.00 67.25 100 ALA A N 1
ATOM 820 C CA . ALA A 1 100 ? -14.762 23.574 3.498 1.00 67.25 100 ALA A CA 1
ATOM 821 C C . ALA A 1 100 ? -14.946 23.684 1.975 1.00 67.25 100 ALA A C 1
ATOM 823 O O . ALA A 1 100 ? -13.969 23.985 1.279 1.00 67.25 100 ALA A O 1
ATOM 824 N N . PRO A 1 101 ? -16.148 23.419 1.433 1.00 60.88 101 PRO A N 1
ATOM 825 C CA . PRO A 1 101 ? -16.374 23.549 0.007 1.00 60.88 101 PRO A CA 1
ATOM 826 C C . PRO A 1 101 ? -16.054 24.989 -0.385 1.00 60.88 101 PRO A C 1
ATOM 828 O O . PRO A 1 101 ? -16.742 25.929 0.014 1.00 60.88 101 PRO A O 1
ATOM 831 N N . THR A 1 102 ? -14.977 25.175 -1.147 1.00 61.78 102 THR A N 1
ATOM 832 C CA . THR A 1 102 ? -14.707 26.459 -1.776 1.00 61.78 102 THR A CA 1
ATOM 833 C C . THR A 1 102 ? -15.905 26.736 -2.671 1.00 61.78 102 THR A C 1
ATOM 835 O O . THR A 1 102 ? -16.212 25.943 -3.564 1.00 61.78 102 THR A O 1
ATOM 838 N N . ARG A 1 103 ? -16.649 27.815 -2.382 1.00 57.56 103 ARG A N 1
ATOM 839 C CA . ARG A 1 103 ? -17.753 28.280 -3.229 1.00 57.56 10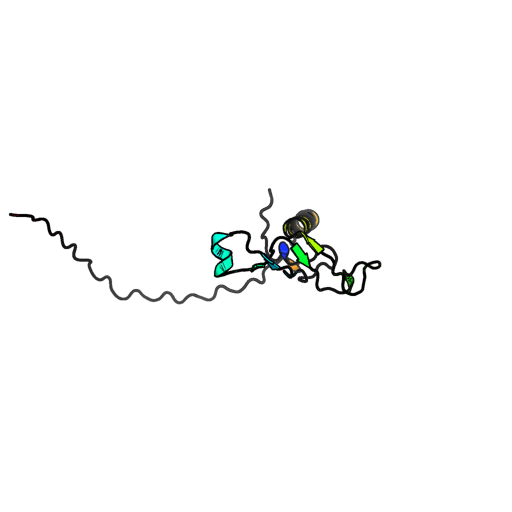3 ARG A CA 1
ATOM 840 C C . ARG A 1 103 ? -17.195 28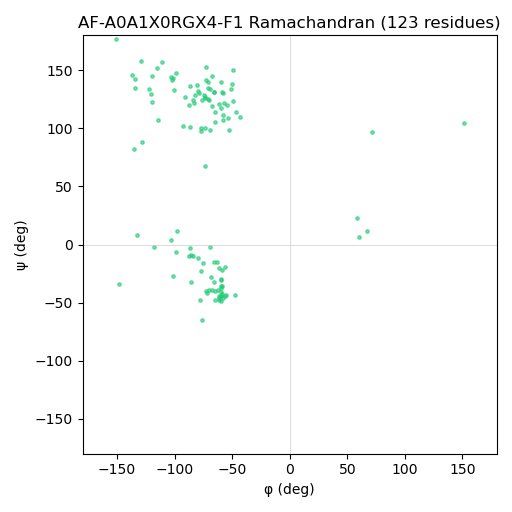.422 -4.644 1.00 57.56 103 ARG A C 1
ATOM 842 O O . ARG A 1 103 ? -16.539 29.414 -4.952 1.00 57.56 103 ARG A O 1
ATOM 849 N N . ARG A 1 104 ? -17.422 27.426 -5.506 1.00 57.81 104 ARG A N 1
ATOM 850 C CA . ARG A 1 104 ? -17.227 27.577 -6.946 1.00 57.81 104 ARG A CA 1
ATOM 851 C C . ARG A 1 104 ? -18.143 28.728 -7.338 1.00 57.81 104 ARG A C 1
ATOM 853 O O . ARG A 1 104 ? -19.361 28.564 -7.311 1.00 57.81 104 ARG A O 1
ATOM 860 N N . ARG A 1 105 ? -17.574 29.900 -7.640 1.00 54.56 105 AR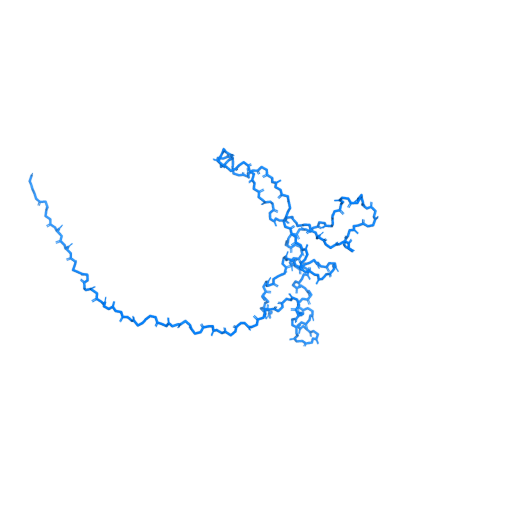G A N 1
ATOM 861 C CA . ARG A 1 105 ? -18.301 30.960 -8.341 1.00 54.56 105 ARG A CA 1
ATOM 862 C C . ARG A 1 105 ? -18.861 30.301 -9.599 1.00 54.56 105 ARG A C 1
ATOM 864 O O . ARG A 1 105 ? -18.086 29.904 -10.470 1.00 54.56 105 ARG A O 1
ATOM 871 N N . ARG A 1 106 ? -20.181 30.096 -9.649 1.00 51.97 106 ARG A N 1
ATOM 872 C CA . ARG A 1 106 ? -20.868 29.800 -10.906 1.00 51.97 106 ARG A CA 1
ATOM 873 C C . ARG A 1 106 ? -20.479 30.940 -11.839 1.00 51.97 106 ARG A C 1
ATOM 875 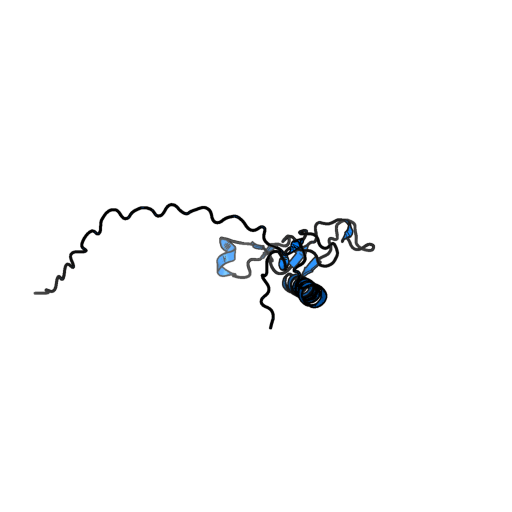O O . ARG A 1 106 ? -20.683 32.099 -11.484 1.00 51.97 106 ARG A O 1
ATOM 882 N N . ARG A 1 107 ? -19.841 30.623 -12.967 1.00 52.59 107 ARG A N 1
ATOM 883 C CA . ARG A 1 107 ? -19.827 31.572 -14.075 1.00 52.59 107 ARG A CA 1
ATOM 884 C C . ARG A 1 107 ? -21.294 31.754 -14.447 1.00 52.59 107 ARG A C 1
ATOM 886 O O . ARG A 1 107 ? -21.987 30.759 -14.645 1.00 52.59 107 ARG A O 1
ATOM 893 N N . VAL A 1 108 ? -21.753 32.995 -14.372 1.00 44.31 108 VAL A N 1
ATOM 894 C CA . VAL A 1 108 ? -23.031 33.411 -14.937 1.00 44.31 108 VAL A CA 1
ATOM 895 C C . VAL A 1 108 ? -22.952 33.087 -16.427 1.00 44.31 108 VAL A C 1
ATOM 897 O O . VAL A 1 108 ? -21.920 33.348 -17.047 1.00 44.31 108 VAL A O 1
ATOM 900 N N . ASP A 1 109 ? -23.976 32.405 -16.932 1.00 46.38 109 ASP A N 1
ATOM 901 C CA . ASP A 1 109 ? -24.181 32.160 -18.355 1.00 46.38 109 ASP A CA 1
ATOM 902 C C . ASP A 1 109 ? -24.056 33.473 -19.130 1.00 46.38 109 ASP A C 1
ATOM 904 O O . ASP A 1 109 ? -24.804 34.410 -18.868 1.00 46.38 109 ASP A O 1
ATOM 908 N N . ASP A 1 110 ? -23.148 33.510 -2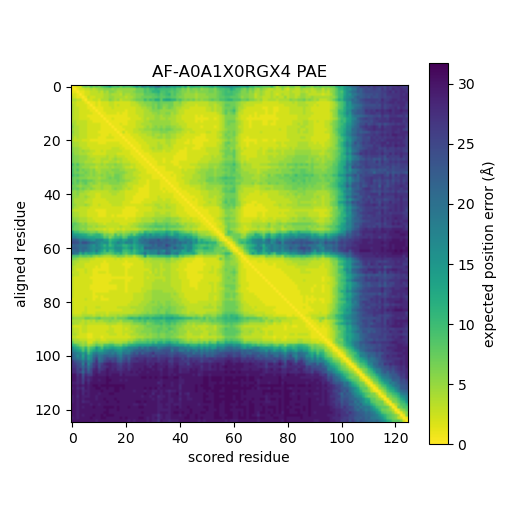0.103 1.00 44.75 110 ASP A N 1
ATOM 909 C CA . ASP A 1 110 ? -23.218 34.459 -21.205 1.00 44.75 110 ASP A CA 1
ATOM 910 C C . ASP A 1 110 ? -23.444 33.667 -22.498 1.00 44.75 110 ASP A C 1
ATOM 912 O O . ASP A 1 110 ? -22.550 32.998 -23.017 1.00 44.75 110 ASP A O 1
ATOM 916 N N . GLN A 1 111 ? -24.685 33.798 -22.970 1.00 43.72 111 GLN A N 1
ATOM 917 C CA . GLN A 1 111 ? -25.174 33.651 -24.341 1.00 43.72 111 GLN A CA 1
ATOM 918 C C . GLN A 1 111 ? -25.232 32.236 -24.942 1.00 43.72 111 GLN A C 1
ATOM 920 O O . GLN A 1 111 ? -24.306 31.729 -25.574 1.00 43.72 111 GLN A O 1
ATOM 925 N N . GLU A 1 112 ? -26.440 31.667 -24.862 1.00 42.25 112 GLU A N 1
ATOM 926 C CA . GLU A 1 112 ? -27.019 30.824 -25.910 1.00 42.25 112 GLU A CA 1
ATOM 927 C C . GLU A 1 112 ? -26.758 31.446 -27.296 1.00 42.25 112 GLU A C 1
ATOM 929 O O . GLU A 1 112 ? -27.346 32.464 -27.658 1.00 42.25 112 GLU A O 1
ATOM 934 N N . GLN A 1 113 ? -25.893 30.824 -28.100 1.00 44.00 113 GLN A N 1
ATOM 935 C CA . GLN A 1 113 ? -25.937 30.994 -29.551 1.00 44.00 113 GLN A CA 1
ATOM 936 C C . GLN A 1 113 ? -26.850 29.911 -30.144 1.00 44.00 113 GLN A C 1
ATOM 938 O O . GLN A 1 113 ? -26.610 28.720 -29.903 1.00 44.00 113 GLN A O 1
ATOM 943 N N . PRO A 1 114 ? -27.863 30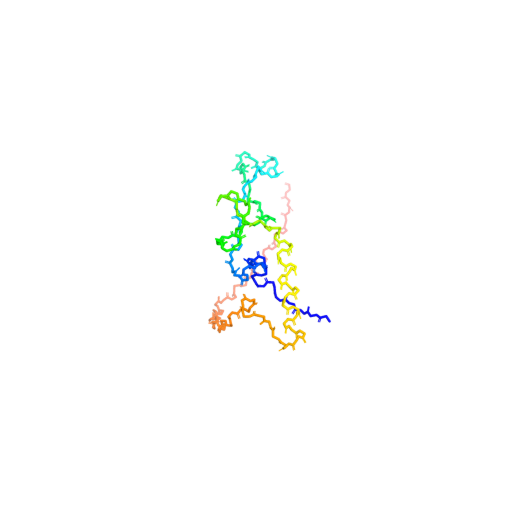.271 -30.955 1.00 39.66 114 PRO A N 1
ATOM 944 C CA . PRO A 1 114 ? -28.686 29.290 -31.640 1.00 39.66 114 PRO A CA 1
ATOM 945 C C . PRO A 1 114 ? -27.840 28.563 -32.688 1.00 39.66 114 PRO A C 1
ATOM 947 O O . PRO A 1 114 ? -27.324 29.166 -33.630 1.00 39.66 114 PRO A O 1
ATOM 950 N N . ARG A 1 115 ? -27.710 27.241 -32.547 1.00 49.53 115 ARG A N 1
ATOM 951 C CA . ARG A 1 115 ? -27.126 26.385 -33.586 1.00 49.53 115 ARG A CA 1
ATOM 952 C C . ARG A 1 115 ? -28.087 26.321 -34.771 1.00 49.53 115 ARG A C 1
ATOM 954 O O . ARG A 1 115 ? -29.040 25.545 -34.764 1.00 49.53 115 ARG A O 1
ATOM 961 N N . THR A 1 116 ? -27.827 27.117 -35.801 1.00 41.34 116 THR A N 1
ATOM 962 C CA . THR A 1 116 ? -28.474 26.969 -37.106 1.00 41.34 116 THR A CA 1
ATOM 963 C C . THR A 1 116 ? -28.062 25.633 -37.724 1.00 41.34 116 THR A C 1
ATOM 965 O O . THR A 1 116 ? -26.902 25.369 -38.037 1.00 41.34 116 THR A O 1
ATOM 968 N N . ARG A 1 117 ? -29.045 24.743 -37.859 1.00 45.34 117 ARG A N 1
ATOM 969 C CA . ARG A 1 117 ? -28.914 23.419 -38.464 1.00 45.34 117 ARG A CA 1
ATOM 970 C C . ARG A 1 117 ? -28.887 23.601 -39.984 1.00 45.34 117 ARG A C 1
ATOM 972 O O . ARG A 1 117 ? -29.939 23.744 -40.596 1.00 45.34 117 ARG A O 1
ATOM 979 N N . ARG A 1 118 ? -27.705 23.620 -40.605 1.00 41.28 118 ARG A N 1
ATOM 980 C CA . ARG A 1 118 ? -27.611 23.497 -42.068 1.00 41.28 118 ARG A CA 1
ATOM 981 C C . ARG A 1 118 ? -27.895 22.041 -42.441 1.00 41.28 118 ARG A C 1
ATOM 983 O O . ARG A 1 118 ? -27.042 21.178 -42.260 1.00 41.28 118 ARG A O 1
ATOM 990 N N . ARG A 1 119 ? -29.124 21.773 -42.888 1.00 47.56 119 ARG A N 1
ATOM 991 C CA . ARG A 1 119 ? -29.391 20.675 -43.820 1.00 47.56 119 ARG A CA 1
ATOM 992 C C . ARG A 1 119 ? -28.875 21.126 -45.179 1.00 47.56 119 ARG A C 1
ATOM 994 O O . ARG A 1 119 ? -29.261 22.200 -45.633 1.00 47.56 119 ARG A O 1
ATOM 1001 N N . THR A 1 120 ? -28.039 20.307 -45.792 1.00 46.19 120 THR A N 1
ATOM 1002 C CA . THR A 1 120 ? -27.812 20.353 -47.232 1.00 46.19 120 THR A CA 1
ATOM 1003 C C . THR A 1 120 ? -28.005 18.924 -47.714 1.00 46.19 120 THR A C 1
ATOM 1005 O O . THR A 1 120 ? -27.081 18.116 -47.670 1.00 46.19 120 THR A O 1
ATOM 1008 N N . ASP A 1 121 ? -29.258 18.605 -48.029 1.00 46.72 121 ASP A N 1
ATOM 1009 C CA . ASP A 1 121 ? -29.555 17.633 -49.072 1.00 46.72 121 ASP A CA 1
ATOM 1010 C C . ASP A 1 121 ? -29.194 18.301 -50.408 1.00 46.72 121 ASP A C 1
ATOM 1012 O O . ASP A 1 121 ? -29.377 19.512 -50.536 1.00 46.72 121 ASP A O 1
ATOM 1016 N N . ASP A 1 122 ? -28.588 17.530 -51.315 1.00 39.84 122 ASP A N 1
ATOM 1017 C CA . ASP A 1 122 ? -28.778 17.551 -52.778 1.00 39.84 122 ASP A CA 1
ATOM 1018 C C . ASP A 1 122 ? -27.505 17.089 -53.519 1.00 39.84 122 ASP A C 1
ATOM 1020 O O . ASP A 1 122 ? -26.516 17.809 -53.653 1.00 39.84 122 ASP A O 1
ATOM 1024 N N . SER A 1 123 ? -27.552 15.848 -54.021 1.00 45.16 123 SER A N 1
ATOM 1025 C CA . SER A 1 123 ? -26.903 15.450 -55.284 1.00 45.16 123 SER A CA 1
ATOM 1026 C C . SER A 1 123 ? -27.818 15.896 -56.431 1.00 45.16 123 SER A C 1
ATOM 1028 O O . SER A 1 123 ? -29.031 15.736 -56.284 1.00 45.16 123 SER A O 1
ATOM 1030 N N . PRO A 1 124 ? -27.314 16.477 -57.537 1.00 49.22 124 PRO A N 1
ATOM 1031 C CA . PRO A 1 124 ? -27.017 15.707 -58.772 1.00 49.22 124 PRO A CA 1
ATOM 1032 C C . PRO A 1 124 ? -25.850 16.359 -59.585 1.00 49.22 124 PRO A C 1
ATOM 1034 O O . PRO A 1 124 ? -25.341 17.394 -59.170 1.00 49.22 124 PRO A O 1
ATOM 1037 N N . SER A 1 125 ? -25.299 15.886 -60.713 1.00 41.62 125 SER A N 1
ATOM 1038 C CA . SER A 1 125 ? -25.619 14.896 -61.758 1.00 41.62 125 SER A CA 1
ATOM 1039 C C . SER A 1 125 ? -24.322 14.248 -62.258 1.00 41.62 125 SER A C 1
ATOM 1041 O O . SER A 1 125 ? -23.261 14.894 -62.097 1.00 41.62 125 SER A O 1
#

Nearest PDB structures (foldseek):
  9cf3-assembly1_P  TM=9.171E-01  e=5.387E-09  Parasitella parasitica
  9cf0-assembly1_P  TM=8.860E-01  e=4.421E-09  Parasitella parasitica
  9cex-assembly1_P  TM=8.862E-01  e=1.043E-07  Escherichia coli K-12
  9cey-assembly1_P  TM=8.871E-01  e=3.410E-07  Escherichia coli K-12
  9ceu-assembly1_P  TM=8.783E-01  e=1.550E-06  Escherichia coli K-12

Solvent-accessible surface area (backbone atoms only — not comparable to full-atom values): 7939 Å² total; per-residue (Å²): 139,86,91,75,79,67,50,54,25,61,29,29,32,74,83,79,70,40,84,34,38,38,71,76,49,69,40,72,28,89,50,70,93,43,26,88,87,42,51,61,36,76,39,75,59,43,25,35,39,72,48,72,91,54,38,50,89,91,45,62,96,86,43,59,34,72,40,48,29,64,60,30,22,52,54,37,48,52,52,34,53,48,29,38,71,76,70,72,35,70,50,72,88,52,51,79,81,85,70,76,80,74,79,73,76,73,75,78,88,81,73,92,74,83,80,80,81,83,80,79,87,80,88,87,133

Mean predicted aligned error: 12.23 Å

Sequence (125 aa):
VYLIDEYKASRCCPTCRNDSLRTFRRVPNPRPYQRERYPTAVCHGLLKCSNLYCRPAMAAPDRYRLWNRNVAACLNYMHILRGLRCNGMVPHRFRRVAVAPTRRRRRVDDQEQPRTRRRTDDSPS

Organism: NCBI:txid86635

pLDDT: mean 82.33, std 19.2, range [39.66, 97.75]

Radius of gyration: 25.51 Å; Cα contacts (8 Å, |Δi|>4): 144; chains: 1; bounding box: 50×44×81 Å

Foldseek 3Di:
DDDADLALQLQAALVVRDSFWDFDDKDQDPDPVCCVVPGIDTDPQKTFGPDQVQADPPDDSPDTDMDGSVRSSVSLVVVQVVCCVPPNDGPPSRDDDDDPPDPPPPDDDDDDDDPDDDDDDDDDD